Protein AF-A0A1J5GQ18-F1 (afdb_monomer_lite)

Secondary structure (DSSP, 8-state):
------------HHHHHHH-TTTTTTEE-GGG-EEEEE--TT-SSPEEEEEETTEEEEEEEEES-HHHHHHHHTT--S-EEEEEETTEEEEEEEE-

Structure (mmCIF, N/CA/C/O backbone):
data_AF-A0A1J5GQ18-F1
#
_entry.id   AF-A0A1J5GQ18-F1
#
loop_
_atom_site.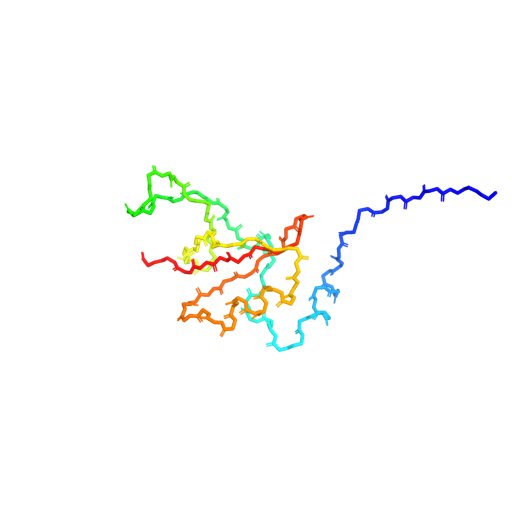group_PDB
_atom_site.id
_atom_site.type_symbol
_atom_site.label_atom_id
_atom_site.label_alt_id
_atom_site.label_comp_id
_atom_site.label_asym_id
_atom_site.label_entity_id
_atom_site.label_seq_id
_atom_site.pdbx_PDB_ins_code
_atom_site.Cartn_x
_atom_site.Cartn_y
_atom_site.Cartn_z
_atom_site.occupancy
_atom_site.B_iso_or_equiv
_atom_site.auth_seq_id
_atom_site.auth_comp_id
_atom_site.auth_asym_id
_atom_site.auth_atom_id
_atom_site.pdbx_PDB_model_num
ATOM 1 N N . MET A 1 1 ? 30.546 3.265 -32.419 1.00 39.12 1 MET A N 1
ATOM 2 C CA . MET A 1 1 ? 30.115 2.866 -31.062 1.00 39.12 1 MET A CA 1
ATOM 3 C C . MET A 1 1 ? 28.788 3.542 -30.782 1.00 39.12 1 MET A C 1
ATOM 5 O O . MET A 1 1 ? 28.748 4.673 -30.317 1.00 39.12 1 MET A O 1
ATOM 9 N N . SER A 1 2 ? 27.703 2.890 -31.165 1.00 48.12 2 SER A N 1
ATOM 10 C CA . SER A 1 2 ? 26.348 3.324 -30.855 1.00 48.12 2 SER A CA 1
ATOM 11 C C . SER A 1 2 ? 25.529 2.053 -30.758 1.00 48.12 2 SER A C 1
ATOM 13 O O . SER A 1 2 ? 25.527 1.295 -31.718 1.00 48.12 2 SER A O 1
ATOM 15 N N . ASP A 1 3 ? 24.914 1.801 -29.609 1.00 39.44 3 ASP A N 1
ATOM 16 C CA . ASP A 1 3 ? 23.468 1.633 -29.598 1.00 39.44 3 ASP A CA 1
ATOM 17 C C . ASP A 1 3 ? 22.924 1.861 -28.186 1.00 39.44 3 ASP A C 1
ATOM 19 O O . ASP A 1 3 ? 23.482 1.405 -27.188 1.00 39.44 3 ASP A O 1
ATOM 23 N N . LYS A 1 4 ? 21.866 2.667 -28.126 1.00 55.66 4 LYS A N 1
ATOM 24 C CA . LYS A 1 4 ? 21.045 2.902 -26.946 1.00 55.66 4 LYS A CA 1
ATOM 25 C C . LYS A 1 4 ? 20.045 1.758 -26.887 1.00 55.66 4 LYS A C 1
AT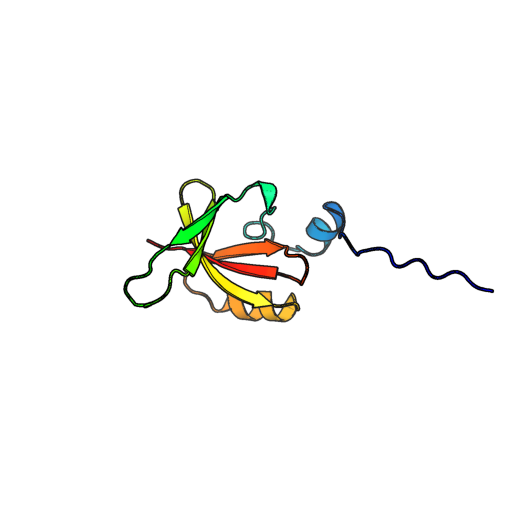OM 27 O O . LYS A 1 4 ? 19.287 1.586 -27.833 1.00 55.66 4 LYS A O 1
ATOM 32 N N . THR A 1 5 ? 19.902 1.089 -25.750 1.00 40.06 5 THR A N 1
ATOM 33 C CA . THR A 1 5 ? 18.662 0.350 -25.496 1.00 40.06 5 THR A CA 1
ATOM 34 C C . THR A 1 5 ? 18.164 0.647 -24.095 1.00 40.06 5 THR A C 1
ATOM 36 O O . THR A 1 5 ? 18.634 0.123 -23.093 1.00 40.06 5 THR A O 1
ATOM 39 N N . THR A 1 6 ? 17.209 1.571 -24.071 1.00 49.78 6 THR A N 1
ATOM 40 C CA . THR A 1 6 ? 16.260 1.836 -22.998 1.00 49.78 6 THR A CA 1
ATOM 41 C C . THR A 1 6 ? 15.539 0.537 -22.632 1.00 49.78 6 THR A C 1
ATOM 43 O O . THR A 1 6 ? 14.572 0.153 -23.288 1.00 49.78 6 THR A O 1
ATOM 46 N N . GLY A 1 7 ? 16.012 -0.149 -21.595 1.00 38.00 7 GLY A N 1
ATOM 47 C CA . GLY A 1 7 ? 15.250 -1.183 -20.905 1.00 38.00 7 GLY A CA 1
ATOM 48 C 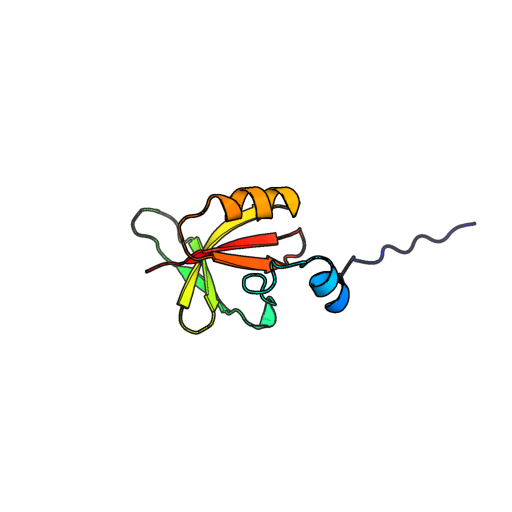C . GLY A 1 7 ? 14.382 -0.515 -19.848 1.00 38.00 7 GLY A C 1
ATOM 49 O O . GLY A 1 7 ? 14.892 0.179 -18.978 1.00 38.00 7 GLY A O 1
ATOM 50 N N . LYS A 1 8 ? 13.060 -0.664 -19.947 1.00 45.78 8 LYS A N 1
ATOM 51 C CA . LYS A 1 8 ? 12.155 -0.382 -18.830 1.00 45.78 8 LYS A CA 1
ATOM 52 C C . LYS A 1 8 ? 12.578 -1.282 -17.667 1.00 45.78 8 LYS A C 1
ATOM 54 O O . LYS A 1 8 ? 12.454 -2.495 -17.800 1.00 45.78 8 LYS A O 1
ATOM 59 N N . ASP A 1 9 ? 13.049 -0.685 -16.575 1.00 42.31 9 ASP A N 1
ATOM 60 C CA . ASP A 1 9 ? 13.351 -1.372 -15.315 1.00 42.31 9 ASP A CA 1
ATOM 61 C C . ASP A 1 9 ? 12.063 -1.965 -14.728 1.00 42.31 9 ASP A C 1
ATOM 63 O O . ASP A 1 9 ? 11.362 -1.350 -13.924 1.00 42.31 9 ASP A O 1
ATOM 67 N N . ILE A 1 10 ? 11.711 -3.164 -15.181 1.00 45.88 10 ILE A N 1
ATOM 68 C CA . ILE A 1 10 ? 10.809 -4.051 -14.459 1.00 45.88 10 ILE A CA 1
ATOM 69 C C . ILE A 1 10 ? 11.732 -4.874 -13.570 1.00 45.88 10 ILE A C 1
ATOM 71 O O . ILE A 1 10 ? 12.348 -5.830 -14.036 1.00 45.88 10 ILE A O 1
ATOM 75 N N . LEU A 1 11 ? 11.879 -4.436 -12.318 1.00 50.94 11 LEU A N 1
ATOM 76 C CA . LEU A 1 11 ? 12.619 -5.177 -11.301 1.00 50.94 11 LEU A CA 1
ATOM 77 C C . LEU A 1 11 ? 12.050 -6.595 -11.225 1.00 50.94 11 LEU A C 1
ATOM 79 O O . LEU A 1 11 ? 10.831 -6.773 -11.130 1.00 50.94 11 LEU A O 1
ATOM 83 N N . SER A 1 12 ? 12.930 -7.588 -11.309 1.00 55.50 12 SER A N 1
ATOM 84 C CA . SER A 1 12 ? 12.539 -8.994 -11.200 1.00 55.50 12 SER A CA 1
ATOM 85 C C . SER A 1 12 ? 11.945 -9.279 -9.816 1.00 55.50 12 SER A C 1
ATOM 87 O O . SER A 1 12 ? 12.303 -8.622 -8.837 1.00 55.50 12 SER A O 1
ATOM 89 N N . GLU A 1 13 ? 11.037 -10.256 -9.712 1.00 52.59 13 GLU A N 1
ATOM 90 C CA . GLU A 1 13 ? 10.468 -10.667 -8.416 1.00 52.59 13 GLU A CA 1
ATOM 91 C C . GLU A 1 13 ? 11.581 -10.967 -7.405 1.00 52.59 13 GLU A C 1
ATOM 93 O O . GLU A 1 13 ? 11.538 -10.493 -6.273 1.00 52.59 13 GLU A O 1
ATOM 98 N N . ASP A 1 14 ? 12.647 -11.631 -7.848 1.00 53.72 14 ASP A N 1
ATOM 99 C CA . ASP A 1 14 ? 13.821 -11.940 -7.034 1.00 53.72 14 ASP A CA 1
ATOM 100 C C . ASP A 1 14 ? 14.566 -10.689 -6.540 1.00 53.72 14 ASP A C 1
ATOM 102 O O . ASP A 1 14 ? 15.082 -10.668 -5.422 1.00 53.72 14 ASP A O 1
ATOM 106 N N . GLU A 1 15 ? 14.617 -9.614 -7.326 1.00 55.78 15 GLU A N 1
ATOM 107 C CA . GLU A 1 15 ? 15.186 -8.334 -6.889 1.00 55.78 15 GLU A CA 1
ATOM 108 C C . GLU A 1 15 ? 14.278 -7.608 -5.897 1.00 55.78 15 GLU A C 1
ATOM 110 O O . GLU A 1 15 ? 14.782 -7.028 -4.932 1.00 55.78 15 GLU A O 1
ATOM 115 N N . LEU A 1 16 ? 12.954 -7.706 -6.065 1.00 56.47 16 LEU A N 1
ATOM 116 C CA . LEU A 1 16 ? 11.995 -7.241 -5.059 1.00 56.47 16 LEU A CA 1
ATOM 117 C C . LEU A 1 16 ? 12.179 -8.005 -3.738 1.00 56.47 16 LEU A C 1
ATOM 119 O O . LEU A 1 16 ? 12.178 -7.387 -2.671 1.00 56.47 16 LEU A O 1
ATOM 123 N N . PHE A 1 17 ? 12.428 -9.317 -3.799 1.00 51.41 17 PHE A N 1
ATOM 124 C CA . PHE A 1 17 ? 12.731 -10.142 -2.627 1.00 51.41 17 PHE A CA 1
ATOM 125 C C . PHE A 1 17 ? 14.074 -9.777 -1.976 1.00 51.41 17 PHE A C 1
ATOM 127 O O . PHE A 1 17 ? 14.164 -9.711 -0.749 1.00 51.41 17 PHE A O 1
ATOM 134 N N . ARG A 1 18 ? 15.121 -9.497 -2.765 1.00 51.94 18 ARG A N 1
ATOM 135 C CA . ARG A 1 18 ? 16.467 -9.165 -2.252 1.00 51.94 18 ARG A CA 1
ATOM 136 C C . ARG A 1 18 ? 16.549 -7.802 -1.564 1.00 51.94 18 ARG A C 1
ATOM 138 O O . ARG A 1 18 ? 17.392 -7.632 -0.686 1.00 51.94 18 ARG A O 1
ATOM 145 N N . LEU A 1 19 ? 15.689 -6.853 -1.929 1.00 55.44 19 LEU A N 1
ATOM 146 C CA . LEU A 1 19 ? 15.591 -5.545 -1.267 1.00 55.44 19 LEU A CA 1
ATOM 147 C C . LEU A 1 19 ? 14.863 -5.616 0.095 1.00 55.44 19 LEU A C 1
ATOM 149 O O . LEU A 1 19 ? 14.994 -4.702 0.906 1.00 55.44 19 LEU A O 1
ATOM 153 N N . GLY A 1 20 ? 14.137 -6.704 0.377 1.00 43.59 20 GLY A N 1
ATOM 154 C CA . GLY A 1 20 ? 13.288 -6.887 1.561 1.00 43.59 20 GLY A CA 1
ATOM 155 C C . GLY A 1 20 ? 13.932 -7.661 2.716 1.00 43.59 20 GLY A C 1
ATOM 156 O O . GLY A 1 20 ? 13.377 -8.649 3.196 1.00 43.59 20 GLY A O 1
ATOM 157 N N . GLY A 1 21 ? 15.094 -7.238 3.214 1.00 39.28 21 GLY A N 1
ATOM 158 C CA . GLY A 1 21 ? 15.647 -7.801 4.451 1.00 39.28 21 GLY A CA 1
ATOM 159 C C . GLY A 1 21 ? 14.759 -7.465 5.663 1.00 39.28 21 GLY A C 1
ATOM 160 O O . GLY A 1 21 ? 14.783 -6.337 6.136 1.00 39.28 21 GLY A O 1
ATOM 161 N N . LYS A 1 22 ? 13.998 -8.444 6.184 1.00 43.12 22 LYS A N 1
ATOM 162 C CA . LYS A 1 22 ? 13.047 -8.372 7.333 1.00 43.12 22 LYS A CA 1
ATOM 163 C C . LYS A 1 22 ? 11.707 -7.631 7.129 1.00 43.12 22 LYS A C 1
ATOM 165 O O . LYS A 1 22 ? 10.864 -7.698 8.019 1.00 43.12 22 LYS A O 1
ATOM 170 N N . THR A 1 23 ? 11.450 -7.009 5.981 1.00 47.22 23 THR A N 1
ATOM 171 C CA . THR A 1 23 ? 10.238 -6.200 5.689 1.00 47.22 23 THR A CA 1
ATOM 172 C C . THR A 1 23 ? 9.113 -6.947 4.944 1.00 47.22 23 THR A C 1
ATOM 174 O O . THR A 1 23 ? 8.081 -6.360 4.620 1.00 47.22 23 THR A O 1
ATOM 177 N N . LEU A 1 24 ? 9.278 -8.254 4.708 1.00 48.12 24 LEU A N 1
ATOM 178 C CA . LEU A 1 24 ? 8.502 -9.060 3.749 1.00 48.12 24 LEU A CA 1
ATOM 179 C C . LEU A 1 24 ? 7.002 -9.258 4.036 1.00 48.12 24 LEU A C 1
ATOM 181 O O . LEU A 1 24 ? 6.284 -9.661 3.132 1.00 48.12 24 LEU A O 1
ATOM 185 N N . ASN A 1 25 ? 6.487 -8.960 5.230 1.00 53.69 25 ASN A N 1
ATOM 186 C CA . ASN A 1 25 ? 5.066 -9.226 5.512 1.00 53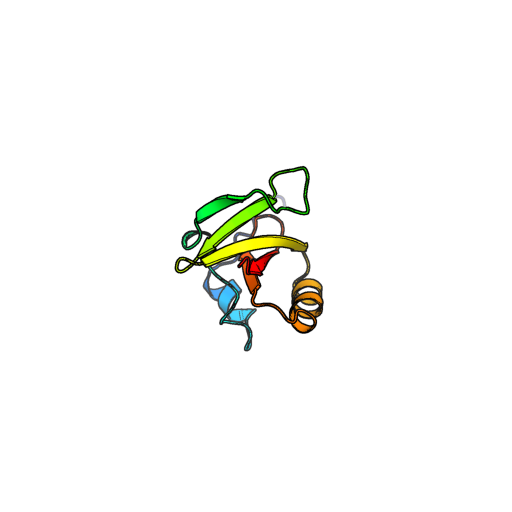.69 25 ASN A CA 1
ATOM 187 C C . ASN A 1 25 ? 4.102 -8.167 4.950 1.00 53.69 25 ASN A C 1
ATOM 189 O O . ASN A 1 25 ? 2.895 -8.396 4.956 1.00 53.69 25 ASN A O 1
ATOM 193 N N . PHE A 1 26 ? 4.605 -7.013 4.498 1.00 67.31 26 PHE A N 1
ATOM 194 C CA . PHE A 1 26 ? 3.753 -5.874 4.130 1.00 67.31 26 PHE A CA 1
ATOM 195 C C . PHE A 1 26 ? 3.889 -5.440 2.672 1.00 67.31 26 PHE A C 1
ATOM 197 O O . PHE A 1 26 ? 3.038 -4.691 2.198 1.00 67.31 26 PHE A O 1
ATOM 204 N N . VAL A 1 27 ? 4.929 -5.883 1.955 1.00 80.38 27 VAL A N 1
ATOM 205 C CA . VAL A 1 27 ? 5.062 -5.617 0.517 1.00 80.38 27 VAL A CA 1
ATOM 206 C C . VAL A 1 27 ? 4.346 -6.723 -0.243 1.00 80.38 27 VAL A C 1
ATOM 208 O O . VAL A 1 27 ? 4.735 -7.882 -0.143 1.00 80.38 27 VAL A O 1
ATOM 211 N N . ILE A 1 28 ? 3.306 -6.371 -0.992 1.00 82.19 28 ILE A N 1
ATOM 212 C CA . ILE A 1 28 ? 2.485 -7.331 -1.734 1.00 82.19 28 ILE A CA 1
ATOM 213 C C . ILE A 1 28 ? 2.534 -7.057 -3.234 1.00 82.19 28 ILE A C 1
ATOM 215 O O . ILE A 1 28 ? 2.689 -5.911 -3.680 1.00 82.19 28 ILE A O 1
ATOM 219 N N . VAL A 1 29 ? 2.406 -8.126 -4.017 1.00 77.00 29 VAL A N 1
ATOM 220 C CA . VAL A 1 29 ? 2.413 -8.042 -5.475 1.00 77.00 29 VAL A CA 1
ATOM 221 C C . VAL A 1 29 ? 1.110 -7.375 -5.930 1.00 77.00 29 VAL A C 1
ATOM 223 O O . VAL A 1 29 ? 0.033 -7.752 -5.467 1.00 77.00 29 VAL A O 1
ATOM 226 N N . PRO A 1 30 ? 1.152 -6.396 -6.855 1.00 73.12 30 PRO A N 1
ATOM 227 C CA . PRO A 1 30 ? -0.058 -5.717 -7.324 1.00 73.12 30 PRO A CA 1
ATOM 228 C C . PRO A 1 30 ? -1.129 -6.645 -7.924 1.00 73.12 30 PRO A C 1
ATOM 230 O O . PRO A 1 30 ? -2.300 -6.281 -7.959 1.00 73.12 30 PRO A O 1
ATOM 233 N N . ALA A 1 31 ? -0.753 -7.837 -8.393 1.00 75.69 31 ALA A N 1
ATOM 234 C CA . ALA A 1 31 ? -1.692 -8.834 -8.907 1.00 75.69 31 ALA A CA 1
ATOM 235 C C . ALA A 1 31 ? -2.644 -9.383 -7.826 1.00 75.69 31 ALA A C 1
ATOM 237 O O . ALA A 1 31 ? -3.753 -9.806 -8.150 1.00 75.69 31 ALA A O 1
ATOM 238 N N . ASP A 1 32 ? -2.247 -9.320 -6.552 1.00 82.81 32 ASP A N 1
ATOM 239 C CA . ASP A 1 32 ? -3.016 -9.862 -5.429 1.00 82.81 32 ASP A CA 1
ATOM 240 C C . ASP A 1 32 ? -4.031 -8.862 -4.859 1.00 82.81 32 ASP A C 1
ATOM 242 O O . ASP A 1 32 ? -4.796 -9.186 -3.945 1.00 82.81 32 ASP A O 1
ATOM 246 N N . VAL A 1 33 ? -4.065 -7.635 -5.388 1.00 87.31 33 VAL A N 1
ATOM 247 C CA . VAL A 1 33 ? -4.945 -6.572 -4.900 1.00 87.31 33 VAL A CA 1
ATOM 248 C C . VAL A 1 33 ? -6.010 -6.193 -5.915 1.00 87.31 33 VAL A C 1
ATOM 250 O O . VAL A 1 33 ? -5.789 -6.154 -7.123 1.00 87.31 33 VAL A O 1
ATOM 253 N N . LYS A 1 34 ? -7.198 -5.842 -5.417 1.00 91.38 34 LYS A N 1
ATOM 254 C CA . LYS A 1 34 ? -8.274 -5.286 -6.248 1.00 91.38 34 LYS A CA 1
ATOM 255 C C . LYS A 1 34 ? -8.394 -3.789 -6.022 1.00 91.38 34 LYS A C 1
ATOM 257 O O . LYS A 1 34 ? -8.823 -3.363 -4.949 1.00 91.38 34 LYS A O 1
ATOM 262 N N . HIS A 1 35 ? -8.047 -3.005 -7.037 1.00 91.00 35 HIS A N 1
ATOM 263 C CA . HIS A 1 35 ? -8.202 -1.553 -7.009 1.00 91.00 35 HIS A CA 1
ATOM 264 C C . HIS A 1 35 ? -9.677 -1.145 -7.003 1.00 91.00 35 HIS A C 1
ATOM 266 O O . HIS A 1 35 ? -10.500 -1.696 -7.735 1.00 91.00 35 HIS A O 1
ATOM 272 N N . LYS A 1 36 ? -10.000 -0.148 -6.185 1.00 93.00 36 LYS A N 1
ATOM 273 C CA . LYS A 1 36 ? -11.321 0.471 -6.082 1.00 93.00 36 LYS A CA 1
ATOM 274 C C . LYS A 1 36 ? -11.189 1.927 -5.642 1.00 93.00 36 LYS A C 1
ATOM 276 O O . LYS A 1 36 ? -10.093 2.408 -5.368 1.00 93.00 36 LYS A O 1
ATOM 281 N N . HIS A 1 37 ? -12.319 2.616 -5.558 1.00 91.50 37 HIS A N 1
ATOM 282 C CA . HIS A 1 37 ? -12.410 3.906 -4.886 1.00 91.50 37 HIS A CA 1
ATOM 283 C C . HIS A 1 37 ? -13.400 3.791 -3.733 1.00 91.50 37 HIS A C 1
ATOM 285 O O . HIS A 1 37 ? -14.426 3.122 -3.872 1.00 91.50 37 HIS A O 1
ATOM 291 N N . ILE A 1 38 ? -13.087 4.423 -2.608 1.00 88.88 38 ILE A N 1
ATOM 292 C CA . ILE A 1 38 ? -13.968 4.490 -1.440 1.00 88.88 38 ILE A CA 1
ATOM 293 C C . ILE A 1 38 ? -14.279 5.944 -1.113 1.00 88.88 38 ILE A C 1
ATOM 295 O O . ILE A 1 38 ? -13.479 6.836 -1.395 1.00 88.88 38 ILE A O 1
ATOM 299 N N . LYS A 1 39 ? -15.445 6.186 -0.518 1.00 87.56 39 LYS A N 1
ATOM 300 C CA . LYS A 1 39 ? -15.766 7.475 0.087 1.00 87.56 39 LYS A CA 1
ATOM 301 C C . LYS A 1 39 ? -15.386 7.398 1.562 1.00 87.56 39 LYS A C 1
ATOM 303 O O . LYS A 1 39 ? -15.924 6.556 2.269 1.00 87.56 39 LYS A O 1
ATOM 308 N N . VAL A 1 40 ? -14.454 8.243 1.981 1.00 80.81 40 VAL A N 1
ATOM 309 C CA . VAL A 1 40 ? -14.080 8.416 3.389 1.00 80.81 40 VAL A CA 1
ATOM 310 C C . VAL A 1 40 ? -14.904 9.585 3.922 1.00 80.81 40 VAL A C 1
ATOM 312 O O . VAL A 1 40 ? -15.040 10.580 3.212 1.00 80.81 40 VAL A O 1
ATOM 315 N N . GLU A 1 41 ? -15.496 9.463 5.112 1.00 78.75 41 GLU A N 1
ATOM 316 C CA . GLU A 1 41 ? -16.432 10.469 5.652 1.00 78.75 41 GLU A CA 1
ATOM 317 C C . GLU A 1 41 ? -15.820 11.874 5.728 1.00 78.75 41 GLU A C 1
ATOM 319 O O . GLU A 1 41 ? -16.490 12.854 5.409 1.00 78.75 41 GLU A O 1
ATOM 324 N N . ASP A 1 42 ? -14.526 11.951 6.042 1.00 80.00 42 ASP A N 1
ATOM 325 C CA . ASP A 1 42 ? -13.780 13.204 6.189 1.00 80.00 42 ASP A CA 1
ATOM 326 C C . ASP A 1 42 ? -13.321 13.827 4.858 1.00 80.00 42 ASP A C 1
ATOM 328 O O . ASP A 1 42 ? -12.682 14.883 4.850 1.00 80.00 42 ASP A O 1
ATOM 332 N N . LEU A 1 43 ? -13.589 13.179 3.719 1.00 80.69 43 LEU A N 1
ATOM 333 C CA . LEU A 1 43 ? -13.104 13.617 2.412 1.00 80.69 43 LEU A CA 1
ATOM 334 C C . LEU A 1 43 ? -14.244 13.793 1.409 1.00 80.69 43 LEU A C 1
ATOM 336 O O . LEU A 1 43 ? -14.979 12.866 1.071 1.00 80.69 43 LEU A O 1
ATOM 340 N N . ASP A 1 44 ? -14.305 14.988 0.821 1.00 81.62 44 ASP A N 1
ATOM 341 C CA . ASP A 1 44 ? -15.287 15.327 -0.217 1.00 81.62 44 ASP A CA 1
ATOM 342 C C . ASP A 1 44 ? -15.127 14.492 -1.496 1.00 81.62 44 ASP A C 1
ATOM 344 O O . ASP A 1 44 ? -16.068 14.338 -2.280 1.00 81.62 44 ASP A O 1
ATOM 348 N N . LYS A 1 45 ? -13.921 13.965 -1.738 1.00 86.00 45 LYS A N 1
ATOM 349 C CA . LYS A 1 45 ? -13.577 13.213 -2.948 1.00 86.00 45 LYS A CA 1
ATOM 350 C C . LYS A 1 45 ? -13.309 11.744 -2.626 1.00 86.00 45 LYS A C 1
ATOM 352 O O . LYS A 1 45 ? -12.634 11.460 -1.638 1.00 86.00 45 LYS A O 1
ATOM 357 N N . PRO A 1 46 ? -13.754 10.813 -3.493 1.00 87.75 46 PRO A N 1
ATOM 358 C CA . PRO A 1 46 ? -13.383 9.412 -3.377 1.00 87.75 46 PRO A CA 1
ATOM 359 C C . PRO A 1 46 ? -11.865 9.228 -3.391 1.00 87.75 46 PRO A C 1
ATOM 361 O O . PRO A 1 46 ? -11.161 9.825 -4.210 1.00 87.75 46 PRO A O 1
ATOM 364 N N . VAL A 1 47 ? -11.377 8.367 -2.508 1.00 90.94 47 VAL A N 1
ATOM 365 C CA . VAL A 1 47 ? -9.959 8.039 -2.363 1.00 90.94 47 VAL A CA 1
ATOM 366 C C . VAL A 1 47 ? -9.679 6.721 -3.067 1.00 90.94 47 VAL A C 1
ATOM 368 O O . VAL A 1 47 ? -10.499 5.800 -3.039 1.00 90.94 47 VAL A O 1
ATOM 371 N N . ALA A 1 48 ? -8.514 6.625 -3.707 1.00 93.94 48 ALA A N 1
ATOM 372 C CA . ALA A 1 48 ? -8.030 5.364 -4.247 1.00 93.94 48 ALA A CA 1
ATOM 373 C C . ALA A 1 48 ? -7.825 4.355 -3.112 1.00 93.94 48 ALA A C 1
ATOM 375 O O . ALA A 1 48 ? -7.247 4.680 -2.079 1.00 93.94 48 ALA A O 1
ATOM 376 N N . ALA A 1 49 ? -8.270 3.125 -3.315 1.00 94.69 49 ALA A N 1
ATOM 377 C CA . ALA A 1 49 ? -8.155 2.062 -2.335 1.00 94.69 49 ALA A CA 1
ATOM 378 C C . ALA A 1 49 ? -7.861 0.723 -3.007 1.00 94.69 49 ALA A C 1
ATOM 380 O O . ALA A 1 49 ? -8.080 0.528 -4.207 1.00 94.69 49 ALA A O 1
ATOM 381 N N . ILE A 1 50 ? -7.394 -0.218 -2.203 1.00 93.94 50 ILE A N 1
ATOM 382 C CA . ILE A 1 50 ? -7.209 -1.609 -2.578 1.00 93.94 50 ILE A CA 1
ATOM 383 C C . ILE A 1 50 ? -8.008 -2.509 -1.644 1.00 93.94 50 ILE A C 1
ATOM 385 O O . ILE A 1 50 ? -8.276 -2.169 -0.491 1.00 93.94 50 ILE A O 1
ATOM 389 N N . SER A 1 51 ? -8.403 -3.666 -2.160 1.00 92.69 51 SER A N 1
ATOM 390 C CA . SER A 1 51 ? -8.877 -4.778 -1.341 1.00 92.69 51 SER A CA 1
ATOM 391 C C . SER A 1 51 ? -7.831 -5.882 -1.355 1.00 92.69 51 SER A C 1
ATOM 393 O O . SER A 1 51 ? -7.403 -6.288 -2.437 1.00 92.69 51 SER A O 1
ATOM 395 N N . TYR A 1 52 ? -7.452 -6.358 -0.174 1.00 89.62 52 TYR A N 1
ATOM 396 C CA . TYR A 1 52 ? -6.491 -7.441 0.023 1.00 89.62 52 TYR A CA 1
ATOM 397 C C . TYR A 1 52 ? -6.942 -8.292 1.209 1.00 89.62 52 TYR A C 1
ATOM 399 O O . TYR A 1 52 ? -7.273 -7.745 2.257 1.00 89.62 52 TYR A O 1
ATOM 407 N N . ASN A 1 53 ? -7.007 -9.616 1.046 1.00 88.75 53 ASN A N 1
ATOM 408 C CA . ASN A 1 53 ? -7.468 -10.552 2.084 1.00 88.75 53 ASN A CA 1
ATOM 409 C C . ASN A 1 53 ? -8.795 -10.149 2.763 1.00 88.75 53 ASN A C 1
ATOM 411 O O . ASN A 1 53 ? -8.924 -10.225 3.978 1.00 88.75 53 ASN A O 1
ATOM 415 N N . ASN A 1 54 ? -9.788 -9.716 1.974 1.00 88.44 54 ASN A N 1
ATOM 416 C CA . ASN A 1 54 ? -11.098 -9.209 2.431 1.00 88.44 54 ASN A CA 1
ATOM 417 C C . ASN A 1 54 ? -11.068 -7.916 3.264 1.00 88.44 54 ASN A C 1
ATOM 419 O O . ASN A 1 54 ? -12.114 -7.463 3.723 1.00 88.44 54 ASN A O 1
ATOM 423 N N . TYR A 1 55 ? -9.909 -7.281 3.392 1.00 92.06 55 TYR A N 1
ATOM 424 C CA . TYR A 1 55 ? -9.744 -5.991 4.045 1.00 92.06 55 TYR A CA 1
ATOM 425 C C . TYR A 1 55 ? -9.611 -4.867 3.024 1.00 92.06 55 TYR A C 1
ATOM 427 O O . TYR A 1 55 ? -9.192 -5.085 1.882 1.00 92.06 55 TYR A O 1
ATOM 435 N N . THR A 1 56 ? -9.981 -3.656 3.437 1.00 93.38 56 THR A N 1
ATOM 436 C CA . THR A 1 56 ? -9.866 -2.446 2.620 1.00 93.38 56 THR A CA 1
ATOM 437 C C . THR A 1 56 ? -8.712 -1.600 3.121 1.00 93.38 56 THR A C 1
ATOM 439 O O . THR A 1 56 ? -8.565 -1.402 4.322 1.00 93.38 56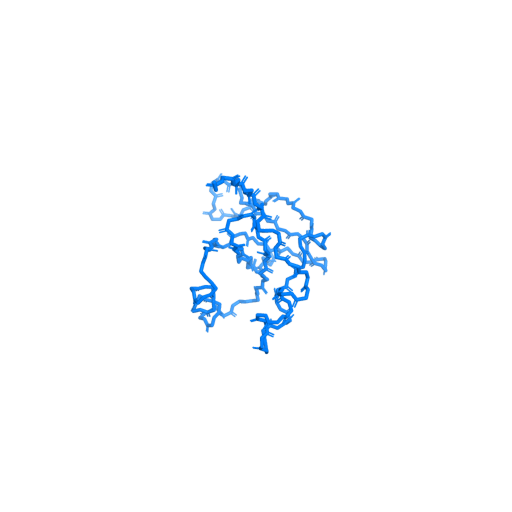 THR A O 1
ATOM 442 N N . TYR A 1 57 ? -7.917 -1.083 2.188 1.00 94.12 57 TYR A N 1
ATOM 443 C CA . TYR A 1 57 ? -6.853 -0.140 2.496 1.00 94.12 57 TYR A CA 1
ATOM 444 C C . TYR A 1 57 ? -6.944 1.061 1.561 1.00 94.12 57 TYR A C 1
ATOM 446 O O . TYR A 1 57 ? -7.077 0.879 0.349 1.00 94.12 57 TYR A O 1
ATOM 454 N N . SER A 1 58 ? -6.868 2.276 2.091 1.00 94.00 58 SER A N 1
ATOM 455 C CA . SER A 1 58 ? -6.858 3.509 1.301 1.00 94.00 58 SER A CA 1
ATOM 456 C C . SER A 1 58 ? -5.434 3.955 0.988 1.00 94.00 58 SER A C 1
ATOM 458 O O . SER A 1 58 ? -4.478 3.610 1.685 1.00 94.00 58 SER A O 1
ATOM 460 N N . LEU A 1 59 ? -5.269 4.702 -0.101 1.00 93.81 59 LEU A N 1
ATOM 461 C CA . LEU A 1 59 ? -3.980 5.256 -0.483 1.00 93.81 59 LEU A CA 1
ATOM 462 C C . LEU A 1 59 ? -3.575 6.347 0.509 1.00 93.81 59 LEU A C 1
ATOM 464 O O . LEU A 1 59 ? -4.184 7.414 0.546 1.00 93.81 59 LEU A O 1
ATOM 468 N N . PHE A 1 60 ? -2.489 6.109 1.238 1.00 93.25 60 PHE A N 1
ATOM 469 C CA . PHE A 1 60 ? -1.922 7.091 2.154 1.00 93.25 60 PHE A CA 1
ATOM 470 C C . PHE A 1 60 ? -0.887 7.972 1.460 1.00 93.25 60 PHE A C 1
ATOM 472 O O . PHE A 1 60 ? -0.958 9.201 1.505 1.00 93.25 60 PHE A O 1
ATOM 479 N N . ARG A 1 61 ? 0.105 7.350 0.813 1.00 93.44 61 ARG A N 1
ATOM 480 C CA . ARG A 1 61 ? 1.195 8.083 0.163 1.00 93.44 61 ARG A CA 1
ATOM 481 C C . ARG A 1 61 ? 1.881 7.246 -0.901 1.00 93.44 61 ARG A C 1
ATOM 483 O O . ARG A 1 61 ? 1.973 6.031 -0.786 1.00 93.44 61 ARG A O 1
ATOM 490 N N . THR A 1 62 ? 2.432 7.914 -1.905 1.00 93.94 62 THR A N 1
ATOM 491 C CA . THR A 1 62 ? 3.369 7.315 -2.860 1.00 93.94 62 THR A CA 1
ATOM 492 C C . THR A 1 62 ? 4.752 7.919 -2.675 1.00 93.94 62 THR A C 1
ATOM 494 O O . THR A 1 62 ? 4.861 9.127 -2.454 1.00 93.94 62 THR A O 1
ATOM 497 N N . SER A 1 63 ? 5.802 7.118 -2.809 1.00 94.06 63 SER A N 1
ATOM 498 C CA . SER A 1 63 ? 7.184 7.601 -2.830 1.00 94.06 63 SER A CA 1
ATOM 499 C C . SER A 1 63 ? 8.009 6.812 -3.839 1.00 94.06 63 SER A C 1
ATOM 501 O O . SER A 1 63 ? 7.775 5.628 -4.061 1.00 94.06 63 SER A O 1
ATOM 503 N N . ASN A 1 64 ? 8.984 7.474 -4.452 1.00 93.56 64 ASN A N 1
ATOM 504 C CA . ASN A 1 64 ? 9.987 6.858 -5.318 1.00 93.56 64 ASN A CA 1
ATOM 505 C C . ASN A 1 64 ? 11.266 6.470 -4.559 1.00 93.56 64 ASN A C 1
ATOM 507 O O . ASN A 1 64 ? 12.247 6.085 -5.190 1.00 93.56 64 ASN A O 1
ATOM 511 N N . SER A 1 65 ? 11.273 6.583 -3.226 1.00 91.44 65 SER A N 1
ATOM 512 C CA . SER A 1 65 ? 12.413 6.269 -2.365 1.00 91.44 65 SER A CA 1
ATOM 513 C C . SER A 1 65 ? 12.015 5.269 -1.287 1.00 91.44 65 SER A C 1
ATOM 515 O O . SER A 1 65 ? 11.200 5.574 -0.416 1.00 91.44 65 SER A O 1
ATOM 517 N N . TRP A 1 66 ? 12.636 4.088 -1.302 1.00 88.94 66 TRP A N 1
ATOM 518 C CA . TRP A 1 66 ? 12.389 3.059 -0.290 1.00 88.94 66 TRP A CA 1
ATOM 519 C C . TRP A 1 66 ? 12.735 3.542 1.125 1.00 88.94 66 TRP A C 1
ATOM 521 O O . TRP A 1 66 ? 11.972 3.319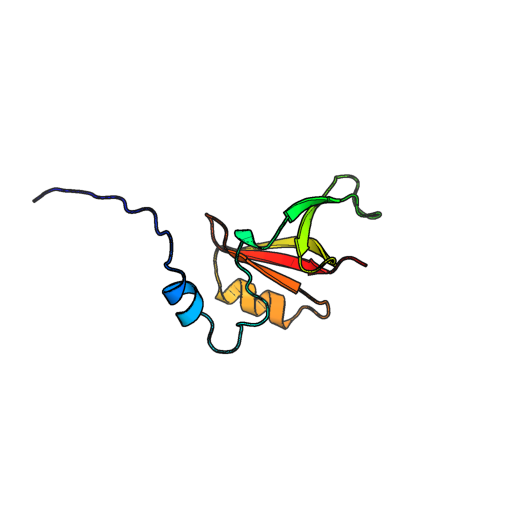 2.058 1.00 88.94 66 TRP A O 1
ATOM 531 N N . ILE A 1 67 ? 13.817 4.312 1.270 1.00 90.50 67 ILE A N 1
ATOM 532 C CA . ILE A 1 67 ? 14.230 4.897 2.556 1.00 90.50 67 ILE A CA 1
ATOM 533 C C . ILE A 1 67 ? 13.123 5.799 3.125 1.00 90.50 67 ILE A C 1
ATOM 535 O O . ILE A 1 67 ? 12.883 5.831 4.333 1.00 90.50 67 ILE A O 1
ATOM 539 N N . GLU A 1 68 ? 12.426 6.547 2.263 1.00 91.81 68 GLU A N 1
ATOM 540 C CA . GLU A 1 68 ? 11.292 7.363 2.696 1.00 91.81 68 GLU A CA 1
ATOM 541 C C . GLU A 1 68 ? 10.095 6.493 3.087 1.00 91.81 68 GLU A C 1
ATOM 543 O O . GLU A 1 68 ? 9.458 6.771 4.104 1.00 91.81 68 GLU A O 1
ATOM 548 N N . VAL A 1 69 ? 9.812 5.435 2.323 1.00 92.00 69 VAL A N 1
ATOM 549 C CA . VAL A 1 69 ? 8.757 4.464 2.645 1.00 92.00 69 VAL A CA 1
ATOM 550 C C . VAL A 1 69 ? 8.989 3.866 4.029 1.00 92.00 69 VAL A C 1
ATOM 552 O O . VAL A 1 69 ? 8.102 3.967 4.870 1.00 92.00 69 VAL A O 1
ATOM 555 N N . GLU A 1 70 ? 10.187 3.351 4.312 1.00 90.44 70 GLU A N 1
ATOM 556 C CA . GLU A 1 70 ? 10.553 2.786 5.620 1.00 90.44 70 GLU A CA 1
ATOM 557 C C . GLU A 1 70 ? 10.434 3.810 6.753 1.00 90.44 70 GLU A C 1
ATOM 559 O O . GLU A 1 70 ? 9.924 3.518 7.840 1.00 90.44 70 GLU A O 1
ATOM 564 N N . LYS A 1 71 ? 10.868 5.051 6.512 1.00 91.12 71 LYS A N 1
ATOM 565 C CA . LYS A 1 71 ? 10.757 6.129 7.501 1.00 91.12 71 LYS A CA 1
ATOM 566 C C . LYS A 1 71 ? 9.303 6.509 7.788 1.00 91.12 71 LYS A C 1
ATOM 568 O O . LYS A 1 71 ? 8.988 6.914 8.906 1.00 91.12 71 LYS A O 1
ATOM 573 N N . LEU A 1 72 ? 8.423 6.438 6.793 1.00 91.56 72 LEU A N 1
ATOM 574 C CA . LEU A 1 72 ? 7.002 6.720 6.976 1.00 91.56 72 LEU A CA 1
ATOM 575 C C . LEU A 1 72 ? 6.320 5.579 7.719 1.00 91.56 72 LEU A C 1
ATOM 577 O O . LEU A 1 72 ? 5.645 5.823 8.715 1.00 91.56 72 LEU A O 1
ATOM 581 N N . THR A 1 73 ? 6.529 4.345 7.269 1.00 90.50 73 THR A N 1
ATOM 582 C CA . THR A 1 73 ? 5.850 3.169 7.816 1.00 90.50 73 THR A CA 1
ATOM 583 C C . THR A 1 73 ? 6.318 2.811 9.220 1.00 90.50 73 THR A C 1
ATOM 585 O O . THR A 1 73 ? 5.497 2.401 10.033 1.00 90.50 73 THR A O 1
ATOM 588 N N . SER A 1 74 ? 7.581 3.072 9.572 1.00 89.69 74 SER A N 1
ATOM 589 C CA . SER A 1 74 ? 8.077 2.937 10.956 1.00 89.69 74 SER A CA 1
ATOM 590 C C . SER A 1 74 ? 7.384 3.863 11.964 1.00 89.69 74 SER A C 1
ATOM 592 O O . SER A 1 74 ? 7.483 3.641 13.169 1.00 89.69 74 SER A O 1
ATOM 594 N N . ARG A 1 75 ? 6.687 4.902 11.491 1.00 89.38 75 ARG A N 1
ATOM 595 C CA . ARG A 1 75 ? 5.957 5.869 12.324 1.00 89.38 75 ARG A CA 1
ATOM 596 C C . ARG A 1 75 ? 4.444 5.656 12.309 1.00 89.38 75 ARG A C 1
ATOM 598 O O . ARG A 1 75 ? 3.748 6.347 13.049 1.00 89.38 75 ARG A O 1
ATOM 605 N N . LEU A 1 76 ? 3.932 4.761 11.464 1.00 87.06 76 LEU A N 1
ATOM 606 C CA . LEU A 1 76 ? 2.505 4.459 11.402 1.00 87.06 76 LEU A CA 1
ATOM 607 C C . LEU A 1 76 ? 2.119 3.543 12.566 1.00 87.06 76 LEU A C 1
ATOM 609 O O . LEU A 1 76 ? 2.733 2.504 12.785 1.00 87.06 76 LEU A O 1
ATOM 613 N N . SER A 1 77 ? 1.072 3.925 13.294 1.00 87.62 77 SER A N 1
ATOM 614 C CA . SER A 1 77 ? 0.449 3.097 14.334 1.00 87.62 77 SER A CA 1
ATOM 615 C C . SER A 1 77 ? -0.667 2.195 13.797 1.00 87.62 77 SER A C 1
ATOM 617 O O . SER A 1 77 ? -1.220 1.391 14.543 1.00 87.62 77 SER A O 1
ATOM 619 N N . VAL A 1 78 ? -1.016 2.340 12.518 1.00 86.56 78 VAL A N 1
ATOM 620 C CA . VAL A 1 78 ? -2.078 1.592 11.838 1.00 86.56 78 VAL A CA 1
ATOM 621 C C . VAL A 1 78 ? -1.489 0.490 10.967 1.00 86.56 78 VAL A C 1
ATOM 623 O O . VAL A 1 78 ? -0.356 0.601 10.496 1.00 86.56 78 VAL A O 1
ATOM 626 N N . ALA A 1 79 ? -2.267 -0.565 10.722 1.00 90.50 79 ALA A N 1
ATOM 627 C CA . ALA A 1 79 ? -1.883 -1.591 9.763 1.00 90.50 79 ALA A CA 1
ATOM 628 C C . ALA A 1 79 ? -1.760 -0.984 8.358 1.00 90.50 79 ALA A C 1
ATOM 630 O O . ALA A 1 79 ? -2.566 -0.140 7.955 1.00 90.50 79 ALA A O 1
ATOM 631 N N . TYR A 1 80 ? -0.749 -1.422 7.614 1.00 92.31 80 TYR A N 1
ATOM 632 C CA . TYR A 1 80 ? -0.464 -0.910 6.282 1.00 92.31 80 TYR A CA 1
ATOM 633 C C . TYR A 1 80 ? -0.011 -2.020 5.336 1.00 92.31 80 TYR A C 1
ATOM 635 O O . TYR A 1 80 ? 0.439 -3.084 5.760 1.00 92.31 80 TYR A O 1
ATOM 643 N N . LEU A 1 81 ? -0.115 -1.734 4.043 1.00 92.56 81 LEU A N 1
ATOM 644 C CA . LEU A 1 81 ? 0.430 -2.523 2.947 1.00 92.56 81 LEU A CA 1
ATOM 645 C C . LEU A 1 81 ? 1.255 -1.618 2.043 1.00 92.56 81 LEU A C 1
ATOM 647 O O . LEU A 1 81 ? 1.025 -0.411 1.963 1.00 92.56 81 LEU A O 1
ATOM 651 N N . ILE A 1 82 ? 2.206 -2.202 1.333 1.00 93.44 82 ILE A N 1
ATOM 652 C CA . ILE A 1 82 ? 3.025 -1.517 0.346 1.00 93.44 82 ILE A CA 1
ATOM 653 C C . ILE A 1 82 ? 2.895 -2.273 -0.971 1.00 93.44 82 ILE A C 1
ATOM 655 O O . ILE A 1 82 ? 3.079 -3.484 -1.017 1.00 93.44 82 ILE A O 1
ATOM 659 N N . THR A 1 83 ? 2.607 -1.566 -2.058 1.00 92.00 83 THR A N 1
ATOM 660 C CA . THR A 1 83 ? 2.630 -2.146 -3.408 1.00 92.00 83 THR A CA 1
ATOM 661 C C . THR A 1 83 ? 3.674 -1.445 -4.256 1.00 92.00 83 THR A C 1
ATOM 663 O O . THR A 1 83 ? 3.846 -0.225 -4.166 1.00 92.00 83 THR A O 1
ATOM 666 N N . VAL A 1 84 ? 4.318 -2.193 -5.146 1.00 89.56 84 VAL A N 1
ATOM 667 C CA . VAL A 1 84 ? 5.165 -1.614 -6.194 1.00 89.56 84 VAL A CA 1
ATOM 668 C C . VAL A 1 84 ? 4.283 -0.944 -7.250 1.00 89.56 84 VAL A C 1
ATOM 670 O O . VAL A 1 84 ? 3.200 -1.417 -7.586 1.00 89.56 84 VAL A O 1
ATOM 673 N N . THR A 1 85 ? 4.742 0.184 -7.772 1.00 87.06 85 THR A N 1
ATOM 674 C CA . THR A 1 85 ? 4.113 0.958 -8.844 1.00 87.06 85 THR A CA 1
ATOM 675 C C . THR A 1 85 ? 5.166 1.306 -9.894 1.00 87.06 85 THR A C 1
ATOM 677 O O . THR A 1 85 ? 6.362 1.276 -9.619 1.00 87.06 85 THR A O 1
ATOM 680 N N . ALA A 1 86 ? 4.745 1.746 -11.082 1.00 85.31 86 ALA A N 1
ATOM 681 C CA . ALA A 1 86 ? 5.677 2.151 -12.142 1.00 85.31 86 ALA A CA 1
ATOM 682 C C . ALA A 1 86 ? 6.618 3.319 -11.765 1.00 85.31 86 ALA A C 1
ATOM 684 O O . ALA A 1 86 ? 7.576 3.583 -12.484 1.00 85.31 86 ALA A O 1
ATOM 685 N N . LYS A 1 87 ? 6.331 4.056 -10.681 1.00 86.00 87 LYS A N 1
ATOM 686 C CA . LYS A 1 87 ? 7.105 5.228 -10.233 1.00 86.00 87 LYS A CA 1
ATOM 687 C C . LYS A 1 87 ? 7.759 5.035 -8.857 1.00 86.00 87 LYS A C 1
ATOM 689 O O . LYS A 1 87 ? 8.255 6.009 -8.296 1.00 86.00 87 LYS A O 1
ATOM 694 N N . GLY A 1 88 ? 7.733 3.821 -8.303 1.00 90.56 88 GLY A N 1
ATOM 695 C CA . GLY A 1 88 ? 8.216 3.527 -6.952 1.00 90.56 88 GLY A CA 1
ATOM 696 C C . GLY A 1 88 ? 7.206 2.707 -6.163 1.00 90.56 88 GLY A C 1
ATOM 697 O O . GLY A 1 88 ? 6.728 1.685 -6.641 1.00 90.56 88 GLY A O 1
ATOM 698 N N . TRP A 1 89 ? 6.821 3.175 -4.984 1.00 93.75 89 TRP A N 1
ATOM 699 C CA . TRP A 1 89 ? 5.983 2.445 -4.037 1.00 93.75 89 TRP A CA 1
ATOM 700 C C . TRP A 1 89 ? 4.760 3.255 -3.616 1.00 93.75 89 TRP A C 1
ATOM 702 O O . TRP A 1 89 ? 4.816 4.480 -3.484 1.00 93.75 89 TRP A O 1
ATOM 712 N N . ALA A 1 90 ? 3.659 2.555 -3.368 1.00 94.38 90 ALA A N 1
ATOM 713 C CA . ALA A 1 90 ? 2.461 3.094 -2.741 1.00 94.38 90 ALA A CA 1
ATOM 714 C C . ALA A 1 90 ? 2.271 2.451 -1.369 1.00 94.38 90 ALA A C 1
ATOM 716 O O . ALA A 1 90 ? 2.370 1.234 -1.240 1.00 94.38 90 ALA A O 1
ATOM 717 N N . ILE A 1 91 ? 2.000 3.281 -0.368 1.00 94.38 91 ILE A N 1
ATOM 718 C CA . ILE A 1 91 ? 1.654 2.896 0.997 1.00 94.38 91 ILE A CA 1
ATOM 719 C C . ILE A 1 91 ? 0.138 2.998 1.120 1.00 94.38 91 ILE A C 1
ATOM 721 O O . ILE A 1 91 ? -0.441 4.060 0.868 1.00 94.38 91 ILE A O 1
ATOM 725 N N . TRP A 1 92 ? -0.479 1.904 1.538 1.00 94.56 92 TRP A N 1
ATOM 726 C CA . TRP A 1 92 ? -1.907 1.781 1.773 1.00 94.56 92 TRP A CA 1
ATOM 727 C C . TRP A 1 92 ? -2.152 1.572 3.261 1.00 94.56 92 TRP A C 1
ATOM 729 O O . TRP A 1 92 ? -1.471 0.752 3.873 1.00 94.56 92 TRP A O 1
ATOM 739 N N . VAL A 1 93 ? -3.102 2.289 3.848 1.00 93.25 93 VAL A N 1
ATOM 740 C CA . VAL A 1 93 ? -3.441 2.192 5.276 1.00 93.25 93 VAL A CA 1
ATOM 741 C C . VAL A 1 93 ? -4.796 1.537 5.452 1.00 93.25 93 VAL A C 1
ATOM 743 O O . VAL A 1 93 ? -5.677 1.709 4.618 1.00 93.25 93 VAL A O 1
ATOM 746 N N . PHE A 1 94 ? -4.933 0.731 6.497 1.00 91.50 94 PHE A N 1
ATOM 747 C CA . PHE A 1 94 ? -6.148 -0.023 6.776 1.00 91.50 94 PHE A CA 1
ATOM 748 C C . PHE A 1 94 ? -7.334 0.898 7.085 1.00 91.50 94 PHE A C 1
ATOM 750 O O . PHE A 1 94 ? -7.203 1.819 7.889 1.00 91.50 94 PHE A O 1
ATOM 757 N N . GLU A 1 95 ? -8.482 0.601 6.477 1.00 87.81 95 GLU A N 1
ATOM 758 C CA . GLU A 1 95 ? -9.762 1.279 6.704 1.00 87.81 95 GLU A CA 1
ATOM 759 C C . GLU A 1 95 ? -10.720 0.330 7.433 1.00 87.81 95 GLU A C 1
ATOM 761 O O . GLU A 1 95 ? -10.834 -0.841 7.048 1.00 87.81 95 GLU A O 1
ATOM 766 N N . TYR A 1 96 ? -11.370 0.834 8.487 1.00 77.75 96 TYR A N 1
ATOM 767 C CA . TYR A 1 96 ? -12.269 0.075 9.365 1.00 77.75 96 TYR A CA 1
ATOM 768 C C . TYR A 1 96 ? -13.729 0.098 8.902 1.00 77.75 96 TYR A C 1
ATOM 770 O O . TYR A 1 96 ? -14.140 1.070 8.232 1.00 77.75 96 TYR A O 1
#

Sequence (96 aa):
MSDKTTGKDILSEDELFRLGGKTLNFVIVPADVKHKHIKVEDLDKPVAAISYNNYTYSLFRTSNSWIEVEKLTSRLSVAYLITVTAKGWAIWVFEY

Radius of gyration: 15.53 Å; chains: 1; bounding box: 46×27×45 Å

Foldseek 3Di:
DDDDDDDLPPDDPVNVVVVDDPNPPAEDEPVQWDWDWDDDPVDPDTFIWIAHPNFIWTWDDDDLDVVVVCVVVVPDPFDWHWYADSRHITITGTDD

pLDDT: mean 78.14, std 18.74, range [38.0, 94.69]